Protein AF-A0A349QAG6-F1 (afdb_monomer)

pLDDT: mean 83.88, std 18.52, range [31.19, 97.75]

Solvent-accessible surface area (backbone atoms only — not comparable to full-atom values): 8190 Å² total; per-residue (Å²): 108,74,67,54,52,51,49,50,54,52,50,40,59,66,70,50,73,75,41,53,46,44,75,48,82,44,73,42,100,86,67,44,85,41,75,48,37,29,37,72,49,69,35,96,94,40,80,48,69,22,42,40,36,50,72,51,83,71,38,50,60,54,50,55,49,50,59,68,76,34,83,77,26,27,43,47,71,46,82,47,74,49,65,48,101,86,71,50,74,45,79,46,77,47,38,25,44,34,42,64,52,98,88,66,54,76,48,72,46,60,37,39,57,66,43,75,67,21,46,54,41,41,56,45,41,54,55,37,52,42,37,51,76,72,70,46,73,91,74,87,128

Radius of gyration: 16.85 Å; Cα contacts (8 Å, |Δi|>4): 214; chains: 1; bounding box: 45×49×36 Å

Secondary structure (DSSP, 8-state):
-HHHHHHHHHHHHHH-TTPEEEEEEEE-TTS-EEEEEEEEEEETTEEEEEEEEESSSTHHHHHHHHHHH-SSEEEEEEEEEEE-TTS-EEEEEEEEEEEE-TT--EEEEEEEESSHHHHHHHHHHHHHHHHHHTT------

Nearest PDB structures (foldseek):
  8isi-assembly1_B  TM=3.381E-01  e=1.662E-01  Arabidopsis thaliana
  4gn2-assembly1_A  TM=3.922E-01  e=5.649E-01  Pseudomonas aeruginosa
  9bkv-assembly1_B  TM=2.756E-01  e=1.757E-01  Escherichia coli
  8iff-assembly1_B  TM=3.179E-01  e=5.344E-01  Arabidopsis thaliana
  6hmj-assembly1_A  TM=2.229E-01  e=2.320E-01  Nakamurella multipartita DSM 44233

Structure (mmCIF, N/CA/C/O backbone):
data_AF-A0A349QAG6-F1
#
_entry.id   AF-A0A349QAG6-F1
#
loop_
_atom_site.group_PDB
_atom_site.id
_atom_site.type_symbol
_atom_site.label_atom_id
_atom_site.label_alt_id
_atom_site.label_comp_id
_atom_site.label_asym_id
_atom_site.label_entity_id
_atom_site.label_seq_id
_atom_site.pdbx_PDB_ins_code
_atom_site.Cartn_x
_atom_site.Cartn_y
_atom_site.Cartn_z
_atom_site.occupancy
_atom_site.B_iso_or_equiv
_atom_site.auth_seq_id
_atom_site.auth_comp_id
_atom_site.auth_asym_id
_atom_site.auth_atom_id
_atom_site.pdbx_PDB_model_num
ATOM 1 N N . MET A 1 1 ? 12.462 -29.023 -2.338 1.00 48.38 1 MET A N 1
ATOM 2 C CA . MET A 1 1 ? 12.567 -28.111 -1.173 1.00 48.38 1 MET A CA 1
ATOM 3 C C . MET A 1 1 ? 12.487 -26.623 -1.546 1.00 48.38 1 MET A C 1
ATOM 5 O O . MET A 1 1 ? 11.451 -26.021 -1.314 1.00 48.38 1 MET A O 1
ATOM 9 N N . ALA A 1 2 ? 13.524 -25.986 -2.119 1.00 46.16 2 ALA A N 1
ATOM 10 C CA . ALA A 1 2 ? 13.504 -24.530 -2.385 1.00 46.16 2 ALA A CA 1
ATOM 11 C C . ALA A 1 2 ? 12.586 -24.117 -3.555 1.00 46.16 2 ALA A C 1
ATOM 13 O O . ALA A 1 2 ? 11.940 -23.074 -3.512 1.00 46.16 2 ALA A O 1
ATOM 14 N N . GLN A 1 3 ? 12.516 -24.955 -4.590 1.00 41.91 3 GLN A N 1
ATOM 15 C CA . GLN A 1 3 ? 11.703 -24.711 -5.783 1.00 41.91 3 GLN A CA 1
ATOM 16 C C . GLN A 1 3 ? 10.209 -24.952 -5.527 1.00 41.91 3 GLN A C 1
ATOM 18 O O . GLN A 1 3 ? 9.384 -24.181 -6.003 1.00 41.91 3 GLN A O 1
ATOM 23 N N . GLU A 1 4 ? 9.890 -25.936 -4.683 1.00 44.34 4 GLU A N 1
ATOM 24 C CA . GLU A 1 4 ? 8.537 -26.197 -4.173 1.00 44.34 4 GLU A CA 1
ATOM 25 C C . GLU A 1 4 ? 8.061 -25.057 -3.270 1.00 44.34 4 GLU A C 1
ATOM 27 O O . GLU A 1 4 ? 7.007 -24.499 -3.538 1.00 44.34 4 GLU A O 1
ATOM 32 N N . LYS A 1 5 ? 8.886 -24.581 -2.319 1.00 46.78 5 LYS A N 1
ATOM 33 C CA . LYS A 1 5 ? 8.570 -23.371 -1.534 1.00 46.78 5 LYS A CA 1
ATOM 34 C C . LYS A 1 5 ? 8.323 -22.141 -2.410 1.00 46.78 5 LYS A C 1
ATOM 36 O O . LYS A 1 5 ? 7.449 -21.335 -2.114 1.00 46.78 5 LYS A O 1
ATOM 41 N N . LYS A 1 6 ? 9.098 -21.976 -3.489 1.00 48.53 6 LYS A N 1
ATOM 42 C CA . LYS A 1 6 ? 8.952 -20.856 -4.433 1.00 48.53 6 LYS A CA 1
ATOM 43 C C . LYS A 1 6 ? 7.666 -20.975 -5.260 1.00 48.53 6 LYS A C 1
ATOM 45 O O . LYS A 1 6 ? 7.043 -19.956 -5.542 1.00 48.53 6 LYS A O 1
ATOM 50 N N . GLN A 1 7 ? 7.259 -22.191 -5.628 1.00 46.94 7 GLN A N 1
ATOM 51 C CA . GLN A 1 7 ? 5.986 -22.456 -6.304 1.00 46.94 7 GLN A CA 1
ATOM 52 C C . GLN A 1 7 ? 4.786 -22.315 -5.365 1.00 46.94 7 GLN A C 1
ATOM 54 O O . GLN A 1 7 ? 3.810 -21.687 -5.762 1.00 46.94 7 GLN A O 1
ATOM 59 N N . GLU A 1 8 ? 4.880 -22.787 -4.121 1.00 48.19 8 GLU A N 1
ATOM 60 C CA . GLU A 1 8 ? 3.867 -22.566 -3.084 1.00 48.19 8 GLU A CA 1
ATOM 61 C C . GLU A 1 8 ? 3.695 -21.071 -2.802 1.00 48.19 8 GLU A C 1
ATOM 63 O O . GLU A 1 8 ? 2.580 -20.570 -2.867 1.00 48.19 8 GLU A O 1
ATOM 68 N N . MET A 1 9 ? 4.780 -20.312 -2.604 1.00 50.84 9 MET A N 1
ATOM 69 C CA . MET A 1 9 ? 4.709 -18.853 -2.413 1.00 50.84 9 MET A CA 1
ATOM 70 C C . MET A 1 9 ? 4.158 -18.108 -3.635 1.00 50.84 9 MET A C 1
ATOM 72 O O . MET A 1 9 ? 3.465 -17.104 -3.473 1.00 50.84 9 MET A O 1
ATOM 76 N N . LYS A 1 10 ? 4.438 -18.587 -4.853 1.00 49.03 10 LYS A N 1
ATOM 77 C CA . LYS A 1 10 ? 3.884 -18.017 -6.090 1.00 49.03 10 LYS A CA 1
ATOM 78 C C . LYS A 1 10 ? 2.383 -18.302 -6.227 1.00 49.03 10 LYS A C 1
ATOM 80 O O . LYS A 1 10 ? 1.646 -17.414 -6.644 1.00 49.03 10 LYS A O 1
ATOM 85 N N . ALA A 1 11 ? 1.935 -19.506 -5.867 1.00 44.78 11 ALA A N 1
ATOM 86 C CA . ALA A 1 11 ? 0.523 -19.886 -5.872 1.00 44.78 11 ALA A CA 1
ATOM 87 C C . ALA A 1 11 ? -0.259 -19.135 -4.785 1.00 44.78 11 ALA A C 1
ATOM 89 O O . ALA A 1 11 ? -1.275 -18.526 -5.088 1.00 44.78 11 ALA A O 1
ATOM 90 N N . ILE A 1 12 ? 0.287 -19.045 -3.570 1.00 50.31 12 ILE A N 1
ATOM 91 C CA . ILE A 1 12 ? -0.246 -18.240 -2.461 1.00 50.31 12 ILE A CA 1
ATOM 92 C C . ILE A 1 12 ? -0.475 -16.786 -2.895 1.00 50.31 12 ILE A C 1
ATOM 94 O O . ILE A 1 12 ? -1.576 -16.262 -2.750 1.00 50.31 12 ILE A O 1
ATOM 98 N N . LYS A 1 13 ? 0.531 -16.140 -3.501 1.00 47.47 13 LYS A N 1
ATOM 99 C CA . LYS A 1 13 ? 0.422 -14.757 -4.005 1.00 47.47 13 LYS A CA 1
ATOM 100 C C . LYS A 1 13 ? -0.638 -14.572 -5.094 1.00 47.47 13 LYS A C 1
ATOM 102 O O . LYS A 1 13 ? -1.158 -13.472 -5.226 1.00 47.47 13 LYS A O 1
ATOM 107 N N . SER A 1 14 ? -0.936 -15.618 -5.864 1.00 43.41 14 SER A N 1
ATOM 108 C CA . SER A 1 14 ? -1.964 -15.605 -6.911 1.00 43.41 14 SER A CA 1
ATOM 109 C C . SER A 1 14 ? -3.382 -15.775 -6.359 1.00 43.41 14 SER A C 1
ATOM 111 O O . SER A 1 14 ? -4.327 -15.336 -7.013 1.00 43.41 14 SER A O 1
ATOM 113 N N . THR A 1 15 ? -3.541 -16.427 -5.205 1.00 43.59 15 THR A N 1
ATOM 114 C CA . THR A 1 15 ? -4.844 -16.658 -4.554 1.00 43.59 15 THR A CA 1
ATOM 115 C C . THR A 1 15 ? -5.229 -15.507 -3.609 1.00 43.59 15 THR A C 1
ATOM 117 O O . THR A 1 15 ? -6.407 -15.217 -3.438 1.00 43.59 15 THR A O 1
ATOM 120 N N . LEU A 1 16 ? -4.242 -14.724 -3.149 1.00 53.06 16 LEU A N 1
ATOM 121 C CA . LEU A 1 16 ? -4.337 -13.488 -2.345 1.00 53.06 16 LEU A CA 1
ATOM 122 C C . LEU A 1 16 ? -5.035 -12.277 -3.021 1.00 53.06 16 LEU A C 1
ATOM 124 O O . LEU A 1 16 ? -4.810 -11.128 -2.638 1.00 53.06 16 LEU A O 1
ATOM 128 N N . ASN A 1 17 ? -5.906 -12.505 -4.005 1.00 52.97 17 ASN A N 1
ATOM 129 C CA . ASN A 1 17 ? -6.600 -11.474 -4.792 1.00 52.97 17 ASN A CA 1
ATOM 130 C C . ASN A 1 17 ? -7.645 -10.641 -4.014 1.00 52.97 17 ASN A C 1
ATOM 132 O O . ASN A 1 17 ? -8.304 -9.789 -4.613 1.00 52.97 17 ASN A O 1
ATOM 136 N N . ASN A 1 18 ? -7.783 -10.851 -2.700 1.00 65.56 18 ASN A N 1
ATOM 137 C CA . ASN A 1 18 ? -8.799 -10.214 -1.856 1.00 65.56 18 ASN A CA 1
ATOM 138 C C . ASN A 1 18 ? -8.216 -9.385 -0.697 1.00 65.56 18 ASN A C 1
ATOM 140 O O . ASN A 1 18 ? -8.892 -9.176 0.308 1.00 65.56 18 ASN A O 1
ATOM 144 N N . LEU A 1 19 ? -6.977 -8.899 -0.805 1.00 87.69 19 LEU A N 1
ATOM 145 C CA . LEU A 1 19 ? -6.528 -7.845 0.106 1.00 87.69 19 LEU A CA 1
ATOM 146 C C . LEU A 1 19 ? -7.254 -6.546 -0.240 1.00 87.69 19 LEU A C 1
ATOM 148 O O . LEU A 1 19 ? -7.075 -6.010 -1.335 1.00 87.69 19 LEU A O 1
ATOM 152 N N . ILE A 1 20 ? -8.053 -6.048 0.696 1.00 91.88 20 ILE A N 1
ATOM 153 C CA . ILE A 1 20 ? -8.697 -4.742 0.591 1.00 91.88 20 ILE A CA 1
ATOM 154 C C . ILE A 1 20 ? -7.788 -3.711 1.248 1.00 91.88 20 ILE A C 1
ATOM 156 O O . ILE A 1 20 ? -7.316 -3.903 2.368 1.00 91.88 20 ILE A O 1
ATOM 160 N N . LEU A 1 21 ? -7.497 -2.646 0.510 1.00 95.81 21 LEU A N 1
ATOM 161 C CA . LEU A 1 21 ? -6.837 -1.466 1.029 1.00 95.81 21 LEU A CA 1
ATOM 162 C C . LEU A 1 21 ? -7.892 -0.601 1.709 1.00 95.81 21 LEU A C 1
ATOM 164 O O . LEU A 1 21 ? -8.848 -0.154 1.081 1.00 95.81 21 LEU A O 1
ATOM 168 N N . GLU A 1 22 ? -7.678 -0.326 2.980 1.00 95.12 22 GLU A N 1
ATOM 169 C CA . GLU A 1 22 ? -8.526 0.536 3.786 1.00 95.12 22 GLU A CA 1
ATOM 170 C C . GLU A 1 22 ? -7.858 1.881 4.023 1.00 95.12 22 GLU A C 1
ATOM 172 O O . GLU A 1 22 ? -6.638 2.033 3.871 1.00 95.12 22 GLU A O 1
ATOM 177 N N . ARG A 1 23 ? -8.672 2.871 4.403 1.00 95.50 23 ARG A N 1
ATOM 178 C CA . ARG A 1 23 ? -8.178 4.183 4.804 1.00 95.50 23 ARG A CA 1
ATOM 179 C C . ARG A 1 23 ? -8.887 4.729 6.032 1.00 95.50 23 ARG A C 1
ATOM 181 O O . ARG A 1 23 ? -10.103 4.623 6.144 1.00 95.50 23 ARG A O 1
ATOM 188 N N . ASP A 1 24 ? -8.117 5.412 6.872 1.00 94.69 24 ASP A N 1
ATOM 189 C CA . ASP A 1 24 ? -8.614 6.175 8.020 1.00 94.69 24 ASP A CA 1
ATOM 190 C C . ASP A 1 24 ? -8.181 7.634 7.915 1.00 94.69 24 ASP A C 1
ATOM 192 O O . ASP A 1 24 ? -7.024 7.922 7.587 1.00 94.69 24 ASP A O 1
ATOM 196 N N . SER A 1 25 ? -9.087 8.555 8.247 1.00 93.88 25 SER A N 1
ATOM 197 C CA . SER A 1 25 ? -8.774 9.980 8.355 1.00 93.88 25 SER A CA 1
ATOM 198 C C . SER A 1 25 ? -8.056 10.297 9.666 1.00 93.88 25 SER A C 1
ATOM 200 O O . SER A 1 25 ? -8.476 9.851 10.735 1.00 93.88 25 SER A O 1
ATOM 202 N N . PHE A 1 26 ? -7.037 11.147 9.614 1.00 92.56 26 PHE A N 1
ATOM 203 C CA . PHE A 1 26 ? -6.365 11.697 10.785 1.00 92.56 26 PHE A CA 1
ATOM 204 C C . PHE A 1 26 ? -6.009 13.171 10.568 1.00 92.56 26 PHE A C 1
ATOM 206 O O . PHE A 1 26 ? -5.962 13.661 9.441 1.00 92.56 26 PHE A O 1
ATOM 213 N N . LYS A 1 27 ? -5.730 13.888 11.661 1.00 94.94 27 LYS A N 1
ATOM 214 C CA . LYS A 1 27 ? -5.242 15.270 11.597 1.00 94.94 27 LYS A CA 1
ATOM 215 C C . LYS A 1 27 ? -3.721 15.290 11.467 1.00 94.94 27 LYS A C 1
ATOM 217 O O . LYS A 1 27 ? -3.008 14.798 12.344 1.00 94.94 27 LYS A O 1
ATOM 222 N N . GLY A 1 28 ? -3.233 15.883 10.383 1.00 89.81 28 GLY A N 1
ATOM 223 C CA . GLY A 1 28 ? -1.823 16.185 10.176 1.00 89.81 28 GLY A CA 1
ATOM 224 C C . GLY A 1 28 ? -1.285 17.159 11.226 1.00 89.81 28 GLY A C 1
ATOM 225 O O . GLY A 1 28 ? -2.033 17.815 11.953 1.00 89.81 28 GLY A O 1
ATOM 226 N N . LYS A 1 29 ? 0.044 17.290 11.297 1.00 90.00 29 LYS A N 1
ATOM 227 C CA . LYS A 1 29 ? 0.701 18.229 12.231 1.00 90.00 29 LYS A CA 1
ATOM 228 C C . LYS A 1 29 ? 0.322 19.692 11.977 1.00 90.00 29 LYS A C 1
ATOM 230 O O . LYS A 1 29 ? 0.419 20.509 12.883 1.00 90.00 29 LYS A O 1
ATOM 235 N N . ASP A 1 30 ? -0.085 20.006 10.755 1.00 91.69 30 ASP A N 1
ATOM 236 C CA . ASP A 1 30 ? -0.582 21.307 10.308 1.00 91.69 30 ASP A CA 1
ATOM 237 C C . ASP A 1 30 ? -2.110 21.456 10.464 1.00 91.69 30 ASP A C 1
ATOM 239 O O . ASP A 1 30 ? -2.674 22.464 10.046 1.00 91.69 30 ASP A O 1
ATOM 243 N N . GLY A 1 31 ? -2.788 20.469 11.061 1.00 91.88 31 GLY A N 1
ATOM 244 C CA . GLY A 1 31 ? -4.236 20.460 11.280 1.00 91.88 31 GLY A CA 1
ATOM 245 C C . GLY A 1 31 ? -5.068 20.057 10.060 1.00 91.88 31 GLY A C 1
AT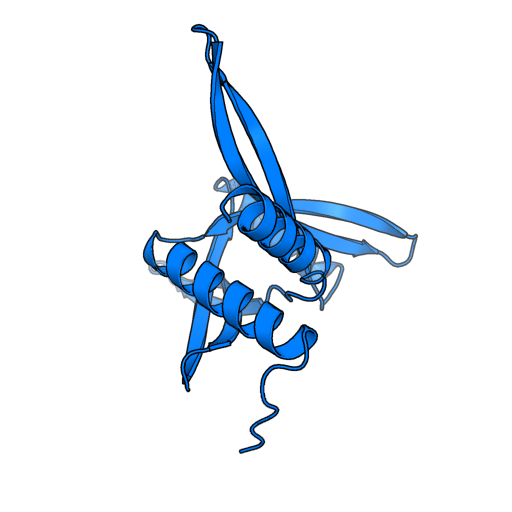OM 246 O O . GLY A 1 31 ? -6.297 20.016 10.163 1.00 91.88 31 GLY A O 1
ATOM 247 N N . LYS A 1 32 ? -4.436 19.740 8.923 1.00 90.06 32 LYS A N 1
ATOM 248 C CA . LYS A 1 32 ? -5.147 19.281 7.724 1.00 90.06 32 LYS A CA 1
ATOM 249 C C . LYS A 1 32 ? -5.658 17.858 7.897 1.00 90.06 32 LYS A C 1
ATOM 251 O O . LYS A 1 32 ? -5.019 17.040 8.556 1.00 90.06 32 LYS A O 1
ATOM 256 N N . ASP A 1 33 ? -6.803 17.572 7.291 1.00 91.62 33 ASP A N 1
ATOM 257 C CA . ASP A 1 33 ? -7.286 16.202 7.159 1.00 91.62 33 ASP A CA 1
ATOM 258 C C . ASP A 1 33 ? -6.392 15.442 6.182 1.00 91.62 33 ASP A C 1
ATOM 260 O O . ASP A 1 33 ? -6.110 15.907 5.078 1.00 91.62 33 ASP A O 1
ATOM 264 N N . MET A 1 34 ? -5.905 14.292 6.626 1.00 90.19 34 MET A N 1
ATOM 265 C CA . MET A 1 34 ? -5.060 13.388 5.861 1.00 90.19 34 MET A CA 1
ATOM 266 C C . MET A 1 34 ? -5.615 11.974 5.975 1.00 90.19 34 MET A C 1
ATOM 268 O O . MET A 1 34 ? -6.299 11.651 6.946 1.00 90.19 34 MET A O 1
ATOM 272 N N . PHE A 1 35 ? -5.271 11.113 5.023 1.00 94.38 35 PHE A N 1
ATOM 273 C CA . PHE A 1 35 ? -5.613 9.696 5.073 1.00 94.38 35 PHE A CA 1
ATOM 274 C C . PHE A 1 35 ? -4.378 8.837 5.331 1.00 94.38 35 PHE A C 1
ATOM 276 O O . PHE A 1 35 ? -3.302 9.067 4.775 1.00 94.38 35 PHE A O 1
ATOM 283 N N . SER A 1 36 ? -4.540 7.847 6.202 1.00 94.44 36 SER A N 1
ATOM 284 C CA . SER A 1 36 ? -3.635 6.705 6.318 1.00 94.44 36 SER A CA 1
ATOM 285 C C . SER A 1 36 ? -4.207 5.547 5.515 1.00 94.44 36 SER A C 1
ATOM 287 O O . SER A 1 36 ? -5.424 5.408 5.464 1.00 94.44 36 SER A O 1
ATOM 289 N N . TYR A 1 37 ? -3.346 4.737 4.902 1.00 96.75 37 TYR A N 1
ATOM 290 C CA . TYR A 1 37 ? -3.738 3.621 4.044 1.00 96.75 37 TYR A CA 1
ATOM 291 C C . TYR A 1 37 ? -3.148 2.340 4.598 1.00 96.75 37 TYR A C 1
ATOM 293 O O . TYR A 1 37 ? -1.963 2.315 4.929 1.00 96.75 37 TYR A O 1
ATOM 301 N N . PHE A 1 38 ? -3.936 1.283 4.713 1.00 96.31 38 PHE A N 1
ATOM 302 C CA . PHE A 1 38 ? -3.472 0.062 5.353 1.00 96.31 38 PHE A CA 1
ATOM 303 C C . PHE A 1 38 ? -4.262 -1.155 4.910 1.00 96.31 38 PHE A C 1
ATOM 305 O O . PHE A 1 38 ? -5.347 -1.049 4.354 1.00 96.31 38 PHE A O 1
ATOM 312 N N . ILE A 1 39 ? -3.703 -2.319 5.200 1.00 95.00 39 ILE A N 1
ATOM 313 C CA . ILE A 1 39 ? -4.469 -3.557 5.282 1.00 95.00 39 ILE A CA 1
ATOM 314 C C . ILE A 1 39 ? -4.452 -4.026 6.734 1.00 95.00 39 ILE A C 1
ATOM 316 O O . ILE A 1 39 ? -3.501 -3.741 7.475 1.00 95.00 39 ILE A O 1
ATOM 320 N N . HIS A 1 40 ? -5.457 -4.789 7.136 1.00 92.31 40 HIS A N 1
ATOM 321 C CA . HIS A 1 40 ? -5.436 -5.487 8.413 1.00 92.31 40 HIS A CA 1
ATOM 322 C C . HIS A 1 40 ? -5.950 -6.920 8.266 1.00 92.31 40 HIS A C 1
ATOM 324 O O . HIS A 1 40 ? -6.478 -7.322 7.230 1.00 92.31 40 HIS A O 1
ATOM 330 N N . GLY A 1 41 ? -5.713 -7.727 9.291 1.00 90.44 41 GLY A N 1
ATOM 331 C CA . GLY A 1 41 ? -6.187 -9.100 9.345 1.00 90.44 41 GLY A CA 1
ATOM 332 C C . GLY A 1 41 ? -5.649 -9.834 10.562 1.00 90.44 41 GLY A C 1
ATOM 333 O O . GLY A 1 41 ? -4.906 -9.278 11.371 1.00 90.44 41 GLY A O 1
ATOM 334 N N . TYR A 1 42 ? -6.015 -11.105 10.700 1.00 86.75 42 TYR A N 1
ATOM 335 C CA . TYR A 1 42 ? -5.618 -11.917 11.844 1.00 86.75 42 TYR A CA 1
ATOM 336 C C . TYR A 1 42 ? -4.423 -12.811 11.503 1.00 86.75 42 TYR A C 1
ATOM 338 O O . TYR A 1 42 ? -4.475 -13.623 10.580 1.00 86.75 42 TYR A O 1
ATOM 346 N N . ALA A 1 43 ? -3.338 -12.684 12.262 1.00 88.75 43 ALA A N 1
ATOM 347 C CA . ALA A 1 43 ? -2.145 -13.504 12.109 1.00 88.75 43 ALA A CA 1
ATOM 348 C C . ALA A 1 43 ? -1.457 -13.704 13.464 1.00 88.75 43 ALA A C 1
ATOM 350 O O . ALA A 1 43 ? -1.387 -12.799 14.292 1.00 88.75 43 ALA A O 1
ATOM 351 N N . LEU A 1 44 ? -0.921 -14.907 13.692 1.00 86.44 44 LEU A N 1
ATOM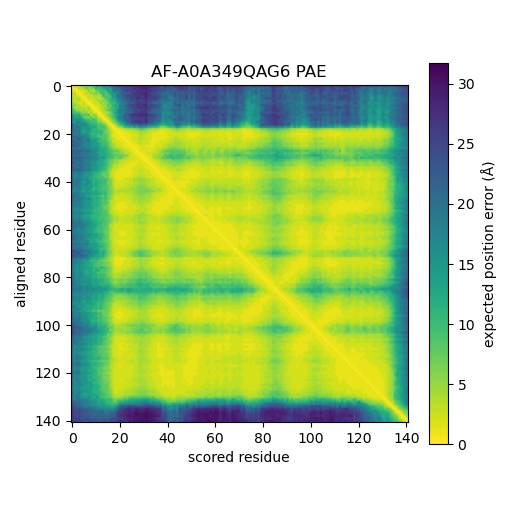 352 C CA . LEU A 1 44 ? -0.212 -15.263 14.931 1.00 86.44 44 LEU A CA 1
ATOM 353 C C . LEU A 1 44 ? -1.042 -15.038 16.214 1.00 86.44 44 LEU A C 1
ATOM 355 O O . LEU A 1 44 ? -0.498 -14.642 17.242 1.00 86.44 44 LEU A O 1
ATOM 359 N N . GLY A 1 45 ? -2.354 -15.291 16.164 1.00 89.88 45 GLY A N 1
ATOM 360 C CA . GLY A 1 45 ? -3.225 -15.185 17.342 1.00 89.88 45 GLY A CA 1
ATOM 361 C C . GLY A 1 45 ? -3.589 -13.752 17.739 1.00 89.88 45 GLY A C 1
ATOM 362 O O . GLY A 1 45 ? -3.991 -13.521 18.878 1.00 89.88 45 GLY A O 1
ATOM 363 N N . ARG A 1 46 ? -3.426 -12.779 16.837 1.00 92.00 46 ARG A N 1
ATOM 364 C CA . ARG A 1 46 ? -3.860 -11.395 17.048 1.00 92.00 46 ARG A CA 1
ATOM 365 C C . ARG A 1 46 ? -4.193 -10.703 15.733 1.00 92.00 46 ARG A C 1
ATOM 367 O O . ARG A 1 46 ? -3.757 -11.133 14.667 1.00 92.00 46 ARG A O 1
ATOM 374 N N . GLU A 1 47 ? -4.908 -9.593 15.831 1.00 92.50 47 GLU A N 1
ATOM 375 C CA . GLU A 1 47 ? -5.053 -8.664 14.718 1.00 92.50 47 GLU A CA 1
ATOM 376 C C . GLU A 1 47 ? -3.732 -7.921 14.469 1.00 92.50 47 GLU A C 1
ATOM 378 O O . GLU A 1 47 ? -3.038 -7.502 15.402 1.00 92.50 47 GLU A O 1
ATOM 383 N N . ILE A 1 48 ? -3.356 -7.806 13.200 1.00 93.62 48 ILE A N 1
ATOM 384 C CA . ILE A 1 48 ? -2.155 -7.124 12.731 1.00 93.62 48 ILE A CA 1
ATOM 385 C C . ILE A 1 48 ? -2.558 -6.171 11.606 1.00 93.62 48 ILE A C 1
ATOM 387 O O . ILE A 1 48 ? -3.343 -6.527 10.730 1.00 93.62 48 ILE A O 1
ATOM 391 N N . LYS A 1 49 ? -1.971 -4.973 11.624 1.00 95.12 49 LYS A N 1
ATOM 392 C CA . LYS A 1 49 ? -2.112 -3.934 10.602 1.00 95.12 49 LYS A CA 1
ATOM 393 C C . LYS A 1 49 ? -0.775 -3.721 9.895 1.00 95.12 49 LYS A C 1
ATOM 395 O O . LYS A 1 49 ? 0.271 -3.744 10.547 1.00 95.12 49 LYS A O 1
ATOM 400 N N . ALA A 1 50 ? -0.816 -3.519 8.582 1.00 96.62 50 ALA A N 1
ATOM 401 C CA . ALA A 1 50 ? 0.336 -3.138 7.774 1.00 96.62 50 ALA A CA 1
ATOM 402 C C . ALA A 1 50 ? 0.007 -1.863 6.990 1.00 96.62 50 ALA A C 1
ATOM 404 O O . ALA A 1 50 ? -0.888 -1.862 6.141 1.00 96.62 50 ALA A O 1
ATOM 405 N N . ASP A 1 51 ? 0.732 -0.786 7.287 1.00 97.69 51 ASP A N 1
ATOM 406 C CA . ASP A 1 51 ? 0.524 0.509 6.643 1.00 97.69 51 ASP A CA 1
ATOM 407 C C . ASP A 1 51 ? 1.194 0.572 5.261 1.00 97.69 51 ASP A C 1
ATOM 409 O O . ASP A 1 51 ? 2.308 0.078 5.044 1.00 97.69 51 ASP A O 1
ATOM 413 N N . PHE A 1 52 ? 0.536 1.263 4.337 1.00 97.75 52 PHE A N 1
ATOM 414 C CA . PHE A 1 52 ? 1.016 1.594 3.003 1.00 97.75 52 PHE A CA 1
ATOM 415 C C . PHE A 1 52 ? 1.118 3.107 2.819 1.00 97.75 52 PHE A C 1
ATOM 417 O O . PHE A 1 52 ? 0.391 3.900 3.415 1.00 97.75 52 PHE A O 1
ATOM 424 N N . VAL A 1 53 ? 2.032 3.508 1.944 1.00 97.62 53 VAL A N 1
ATOM 425 C CA . VAL A 1 53 ? 2.188 4.889 1.491 1.00 97.62 53 VAL A CA 1
ATOM 426 C C . VAL A 1 53 ? 2.221 4.939 -0.028 1.00 97.62 53 VAL A C 1
ATOM 428 O O . VAL A 1 53 ? 2.597 3.969 -0.699 1.00 97.62 53 VAL A O 1
ATOM 431 N N . ALA A 1 54 ? 1.874 6.103 -0.569 1.00 97.25 54 ALA A N 1
ATOM 432 C CA . ALA A 1 54 ? 2.068 6.402 -1.975 1.00 97.25 54 ALA A CA 1
ATOM 433 C C . ALA A 1 54 ? 3.552 6.268 -2.376 1.00 97.25 54 ALA A C 1
ATOM 435 O O . ALA A 1 54 ? 4.471 6.472 -1.570 1.00 97.25 54 ALA A O 1
ATOM 436 N N . SER A 1 55 ? 3.805 5.906 -3.638 1.00 95.56 55 SER A N 1
ATOM 437 C CA . SER A 1 55 ? 5.179 5.786 -4.146 1.00 95.56 55 SER A CA 1
ATOM 438 C C . SER A 1 55 ? 5.927 7.123 -4.125 1.00 95.56 55 SER A C 1
ATOM 440 O O . SER A 1 55 ? 7.105 7.138 -3.744 1.00 95.56 55 SER A O 1
ATOM 442 N N . ASP A 1 56 ? 5.224 8.216 -4.429 1.00 95.31 56 ASP A N 1
ATOM 443 C CA . ASP A 1 56 ? 5.663 9.614 -4.355 1.00 95.31 56 ASP A CA 1
ATOM 444 C C . ASP A 1 56 ? 4.599 10.532 -3.706 1.00 95.31 56 ASP A C 1
ATOM 446 O O . ASP A 1 56 ? 3.530 10.069 -3.311 1.00 95.31 56 ASP A O 1
ATOM 450 N N . GLN A 1 57 ? 4.912 11.830 -3.567 1.00 91.50 57 GLN A N 1
ATOM 451 C CA . GLN A 1 57 ? 4.044 12.824 -2.915 1.00 91.50 57 GLN A CA 1
ATOM 452 C C . GLN A 1 57 ? 2.736 13.095 -3.675 1.00 91.50 57 GLN A C 1
ATOM 454 O O . GLN A 1 57 ? 1.695 13.228 -3.038 1.00 91.50 57 GLN A O 1
ATOM 459 N N . 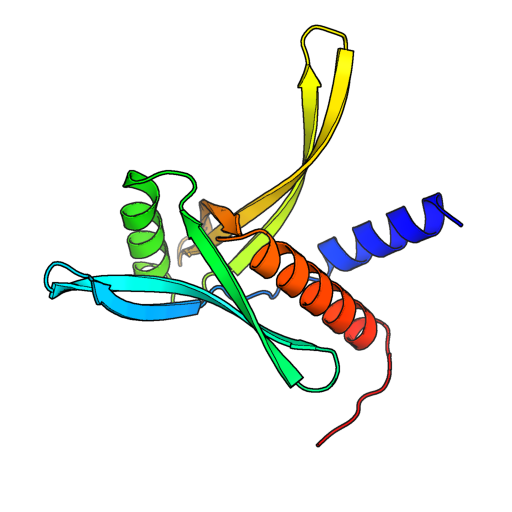GLY A 1 58 ? 2.769 13.162 -5.011 1.00 94.50 58 GLY A N 1
ATOM 460 C CA . GLY A 1 58 ? 1.564 13.386 -5.824 1.00 94.50 58 GLY A CA 1
ATOM 461 C C . GLY A 1 58 ? 0.638 12.170 -5.830 1.00 94.50 58 GLY A C 1
ATOM 462 O O . GLY A 1 58 ? -0.570 12.285 -6.007 1.00 94.50 58 GLY A O 1
ATOM 463 N N . GLY A 1 59 ? 1.187 10.993 -5.545 1.00 96.31 59 GLY A N 1
ATOM 464 C CA . GLY A 1 59 ? 0.435 9.754 -5.452 1.00 96.31 59 GLY A CA 1
ATOM 465 C C . GLY A 1 59 ? -0.659 9.701 -4.397 1.00 96.31 59 GLY A C 1
ATOM 466 O O . GLY A 1 59 ? -1.540 8.856 -4.509 1.00 96.31 59 GLY A O 1
ATOM 467 N N . TYR A 1 60 ? -0.628 10.560 -3.377 1.00 95.38 60 TYR A N 1
ATOM 468 C CA . TYR A 1 60 ? -1.721 10.611 -2.405 1.00 95.38 60 TYR A CA 1
ATOM 469 C C . TYR A 1 60 ? -3.021 11.128 -3.032 1.00 95.38 60 TYR A C 1
ATOM 471 O O . TYR A 1 60 ? -4.074 10.575 -2.739 1.00 95.38 60 TYR A O 1
ATOM 479 N N . GLU A 1 61 ? -2.945 12.085 -3.965 1.00 94.94 61 GLU A N 1
ATOM 480 C CA . GLU A 1 61 ? -4.117 12.562 -4.717 1.00 94.94 61 GLU A CA 1
ATOM 481 C C . GLU A 1 61 ? -4.692 11.454 -5.610 1.00 94.94 61 GLU A C 1
ATOM 483 O O . GLU A 1 61 ? -5.905 11.316 -5.752 1.00 94.94 61 GLU A O 1
ATOM 488 N N . VAL A 1 62 ? -3.819 10.610 -6.173 1.00 96.38 62 VAL A N 1
ATOM 489 C CA . VAL A 1 62 ? -4.238 9.442 -6.958 1.00 96.38 62 VAL A CA 1
ATOM 490 C C . VAL A 1 62 ? -4.942 8.416 -6.072 1.00 96.38 62 VAL A C 1
ATOM 492 O O . VAL A 1 62 ? -5.970 7.878 -6.470 1.00 96.38 62 VAL A O 1
ATOM 495 N N . LEU A 1 63 ? -4.430 8.153 -4.865 1.00 96.44 63 LEU A N 1
ATOM 496 C CA . LEU A 1 63 ? -5.105 7.267 -3.914 1.00 96.44 63 LEU A CA 1
ATOM 497 C C . LEU A 1 63 ? -6.482 7.815 -3.527 1.00 96.44 63 LEU A C 1
ATOM 499 O O . LEU A 1 63 ? -7.454 7.065 -3.574 1.00 96.44 63 LEU A O 1
ATOM 503 N N . ASP A 1 64 ? -6.591 9.109 -3.228 1.00 93.94 64 ASP A N 1
ATOM 504 C CA . ASP A 1 64 ? -7.876 9.738 -2.915 1.00 93.94 64 ASP A CA 1
ATOM 505 C C . ASP A 1 64 ? -8.887 9.591 -4.057 1.00 93.94 64 ASP A C 1
ATOM 507 O O . ASP A 1 64 ? -10.057 9.292 -3.800 1.00 93.94 64 ASP A O 1
ATOM 511 N N . LEU A 1 65 ? -8.433 9.723 -5.308 1.00 94.94 65 LEU A N 1
ATOM 512 C CA . LEU A 1 65 ? -9.256 9.486 -6.490 1.00 94.94 65 LEU A CA 1
ATOM 513 C C . LEU A 1 65 ? -9.720 8.026 -6.575 1.00 94.94 65 LEU A C 1
ATOM 515 O O . LEU A 1 65 ? -10.912 7.796 -6.768 1.00 94.94 65 LEU A O 1
ATOM 519 N N . LEU A 1 66 ? -8.831 7.043 -6.377 1.00 95.88 66 LEU A N 1
ATOM 520 C CA . LEU A 1 66 ? -9.209 5.621 -6.398 1.00 95.88 66 LEU A CA 1
ATOM 521 C C . LEU A 1 66 ? -10.306 5.321 -5.365 1.00 95.88 66 LEU A C 1
ATOM 523 O O . LEU A 1 66 ? -11.300 4.688 -5.703 1.00 95.88 66 LEU A O 1
ATOM 527 N N . PHE A 1 67 ? -10.170 5.846 -4.144 1.00 94.19 67 PHE A N 1
ATOM 528 C CA . PHE A 1 67 ? -11.181 5.702 -3.089 1.00 94.19 67 PHE A CA 1
ATOM 529 C C . PHE A 1 67 ? -12.452 6.546 -3.300 1.00 94.19 67 PHE A C 1
ATOM 531 O O . PHE A 1 67 ? -13.416 6.386 -2.549 1.00 94.19 67 PHE A O 1
ATOM 538 N N . SER A 1 68 ? -12.461 7.487 -4.251 1.00 93.06 68 SER A N 1
ATOM 539 C CA . SER A 1 68 ? -13.680 8.195 -4.670 1.00 93.06 68 SER A CA 1
ATOM 540 C C . SER A 1 68 ? -14.441 7.467 -5.776 1.00 93.06 68 SER A C 1
ATOM 542 O O . SER A 1 68 ? -15.649 7.654 -5.888 1.00 93.06 68 SER A O 1
ATOM 544 N N . LEU A 1 69 ? -13.735 6.659 -6.576 1.00 91.94 69 LEU A N 1
ATOM 545 C CA . LEU A 1 69 ? -14.327 5.837 -7.628 1.00 91.94 69 LEU A CA 1
ATOM 546 C C . LEU A 1 69 ? -15.000 4.610 -7.024 1.00 91.94 69 LEU A C 1
ATOM 548 O O . LEU A 1 69 ? -16.153 4.340 -7.321 1.00 91.94 69 LEU A O 1
ATOM 552 N N . GLU A 1 70 ? -14.288 3.908 -6.145 1.00 88.75 70 GLU A N 1
ATOM 553 C CA . GLU A 1 70 ? -14.765 2.668 -5.547 1.00 88.75 70 GLU A CA 1
ATOM 554 C C . GLU A 1 70 ? -14.436 2.598 -4.063 1.00 88.75 70 GLU A C 1
ATOM 556 O O . GLU A 1 70 ? -13.376 3.039 -3.608 1.00 88.75 70 GLU A O 1
ATOM 561 N N . LYS A 1 71 ? -15.345 1.989 -3.298 1.00 84.88 71 LYS A N 1
ATOM 562 C CA . LYS A 1 71 ? -15.121 1.763 -1.866 1.00 84.88 71 LYS A CA 1
ATOM 563 C C . LYS A 1 71 ? -14.090 0.657 -1.633 1.00 84.88 71 LYS A C 1
ATOM 565 O O . LYS A 1 71 ? -13.240 0.786 -0.753 1.00 84.88 71 LYS A O 1
ATOM 570 N N . ASP A 1 72 ? -14.163 -0.402 -2.433 1.00 87.25 72 ASP A N 1
ATOM 571 C CA . ASP A 1 72 ? -13.376 -1.619 -2.247 1.00 87.25 72 ASP A CA 1
ATOM 572 C C . ASP A 1 72 ? -12.113 -1.575 -3.119 1.00 87.25 72 ASP A C 1
ATOM 574 O O . ASP A 1 72 ? -11.990 -2.253 -4.143 1.00 87.25 72 ASP A O 1
ATOM 578 N N . VAL A 1 73 ? -11.147 -0.753 -2.705 1.00 94.44 73 VAL A N 1
ATOM 579 C CA . VAL A 1 73 ? -9.838 -0.666 -3.364 1.00 94.44 73 VAL A CA 1
ATOM 580 C C . VAL A 1 73 ? -9.033 -1.931 -3.069 1.00 94.44 73 VAL A C 1
ATOM 582 O O . VAL A 1 73 ? -8.769 -2.254 -1.916 1.00 94.44 73 VAL A O 1
ATOM 585 N N . LYS A 1 74 ? -8.596 -2.657 -4.100 1.00 93.94 74 LYS A N 1
ATOM 586 C CA . LYS A 1 74 ? -7.828 -3.904 -3.944 1.00 93.94 74 LYS A CA 1
ATOM 587 C C . LYS A 1 74 ? -6.328 -3.647 -3.915 1.00 93.94 74 LYS A C 1
ATOM 589 O O . LYS A 1 74 ? -5.834 -2.782 -4.634 1.00 93.94 74 LYS A O 1
ATOM 594 N N . VAL A 1 75 ? -5.584 -4.455 -3.163 1.00 94.19 75 VAL A N 1
ATOM 595 C CA . VAL A 1 75 ? -4.119 -4.523 -3.254 1.00 94.19 75 VAL A CA 1
ATOM 596 C C . VAL A 1 75 ? -3.718 -5.667 -4.179 1.00 94.19 75 VAL A C 1
ATOM 598 O O . VAL A 1 75 ? -3.924 -6.838 -3.868 1.00 94.19 75 VAL A O 1
ATOM 601 N N . VAL A 1 76 ? -3.093 -5.333 -5.305 1.00 92.06 76 VAL A N 1
ATOM 602 C CA . VAL A 1 76 ? -2.548 -6.298 -6.267 1.00 92.06 76 VAL A CA 1
ATOM 603 C C . VAL A 1 76 ? -1.039 -6.405 -6.099 1.00 92.06 76 VAL A C 1
ATOM 605 O O . VAL A 1 76 ? -0.336 -5.400 -6.007 1.00 92.06 76 VAL A O 1
ATOM 608 N N . MET A 1 77 ? -0.535 -7.638 -6.088 1.00 90.56 77 MET A N 1
ATOM 609 C CA . MET A 1 77 ? 0.885 -7.955 -5.943 1.00 90.56 77 MET A CA 1
ATOM 610 C C . MET A 1 77 ? 1.433 -8.584 -7.219 1.00 90.56 77 MET A C 1
ATOM 612 O O . MET A 1 77 ? 0.822 -9.493 -7.778 1.00 90.56 77 MET A O 1
ATOM 616 N N . ARG A 1 78 ? 2.622 -8.160 -7.653 1.00 87.38 78 ARG A N 1
ATOM 617 C CA . ARG A 1 78 ? 3.353 -8.822 -8.744 1.00 87.38 78 ARG A CA 1
ATOM 618 C C . ARG A 1 78 ? 4.846 -8.869 -8.471 1.00 87.38 78 ARG A C 1
ATOM 620 O O . ARG A 1 78 ? 5.411 -7.922 -7.931 1.00 87.38 78 ARG A O 1
ATOM 627 N N . ASP A 1 79 ? 5.481 -9.969 -8.849 1.00 87.88 79 ASP A N 1
ATOM 628 C CA . ASP A 1 79 ? 6.934 -10.085 -8.776 1.00 87.88 79 ASP A CA 1
ATOM 629 C C . ASP A 1 79 ? 7.556 -9.511 -10.051 1.00 87.88 79 ASP A C 1
ATOM 631 O O . ASP A 1 79 ? 7.166 -9.866 -11.162 1.00 87.88 79 ASP A O 1
ATOM 635 N N . GLU A 1 80 ? 8.533 -8.631 -9.879 1.00 89.50 80 GLU A N 1
ATOM 636 C CA . GLU A 1 80 ? 9.314 -8.023 -10.950 1.00 89.50 80 GLU A CA 1
ATOM 637 C C . GLU A 1 80 ? 10.804 -8.340 -10.772 1.00 89.50 80 GLU A C 1
ATOM 639 O O . GLU A 1 80 ? 11.279 -8.716 -9.691 1.00 89.50 80 GLU A O 1
ATOM 644 N N . VAL A 1 81 ? 11.541 -8.202 -11.871 1.00 92.31 81 VAL A N 1
ATOM 645 C CA . VAL A 1 81 ? 12.995 -8.345 -11.928 1.00 92.31 81 VAL A CA 1
ATOM 646 C C . VAL A 1 81 ? 13.564 -7.047 -12.468 1.00 92.31 81 VAL A C 1
ATOM 648 O O . VAL A 1 81 ? 13.133 -6.573 -13.516 1.00 92.31 81 VAL A O 1
ATOM 651 N N . MET A 1 82 ? 14.541 -6.488 -11.763 1.00 91.94 82 MET A N 1
ATOM 652 C CA . MET A 1 82 ? 15.360 -5.390 -12.262 1.00 91.94 82 MET A CA 1
ATOM 653 C C . MET A 1 82 ? 16.776 -5.908 -12.473 1.00 91.94 82 MET A C 1
ATOM 655 O O . MET A 1 82 ? 17.424 -6.331 -11.516 1.00 91.94 82 MET A O 1
ATOM 659 N N . THR A 1 83 ? 17.242 -5.856 -13.715 1.00 94.56 83 THR A N 1
ATOM 660 C CA . THR A 1 83 ? 18.617 -6.192 -14.089 1.00 94.56 83 THR A CA 1
ATOM 661 C C . THR A 1 83 ? 19.449 -4.914 -14.103 1.00 94.56 83 THR A C 1
ATOM 663 O O . THR A 1 83 ? 19.079 -3.941 -14.761 1.00 94.56 83 THR A O 1
ATOM 666 N N . ASP A 1 84 ? 20.549 -4.888 -13.351 1.00 93.06 84 ASP A N 1
ATOM 667 C CA . ASP A 1 84 ? 21.469 -3.748 -13.359 1.00 93.06 84 ASP A CA 1
ATOM 668 C C . ASP A 1 84 ? 22.394 -3.744 -14.593 1.00 93.06 84 ASP A C 1
ATOM 670 O O . ASP A 1 84 ? 22.469 -4.711 -15.351 1.00 93.06 84 ASP A O 1
ATOM 674 N N . GLU A 1 85 ? 23.155 -2.663 -14.782 1.00 94.00 85 GLU A N 1
ATOM 675 C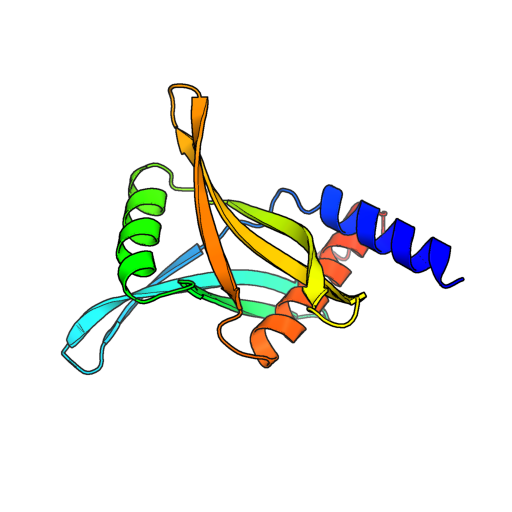 CA . GLU A 1 85 ? 24.113 -2.518 -15.895 1.00 94.00 85 GLU A CA 1
ATOM 676 C C . GLU A 1 85 ? 25.221 -3.592 -15.906 1.00 94.00 85 GLU A C 1
ATOM 678 O O . GLU A 1 85 ? 25.917 -3.761 -16.906 1.00 94.00 85 GLU A O 1
ATOM 683 N N . LYS A 1 86 ? 25.400 -4.327 -14.800 1.00 93.88 86 LYS A N 1
ATOM 684 C CA . LYS A 1 86 ? 26.368 -5.425 -14.652 1.00 93.88 86 LYS A CA 1
ATOM 685 C C . LYS A 1 86 ? 25.726 -6.801 -14.864 1.00 93.88 86 LYS A C 1
ATOM 687 O O . L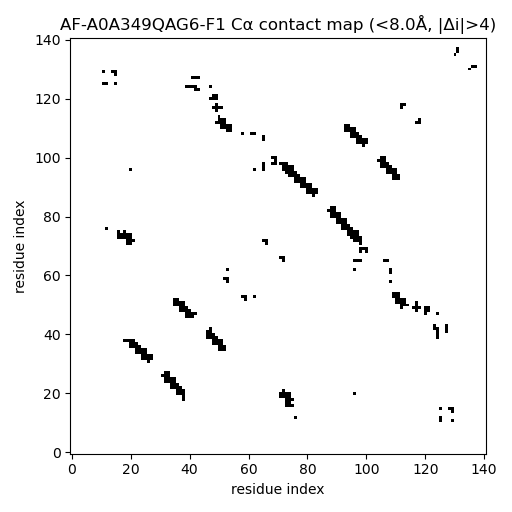YS A 1 86 ? 26.394 -7.810 -14.641 1.00 93.88 86 LYS A O 1
ATOM 692 N N . GLY A 1 87 ? 24.457 -6.854 -15.270 1.00 92.44 87 GLY A N 1
ATOM 693 C CA . GLY A 1 87 ? 23.715 -8.092 -15.498 1.00 92.44 87 GLY A CA 1
ATOM 694 C C . GLY A 1 87 ? 23.261 -8.799 -14.218 1.00 92.44 87 GLY A C 1
ATOM 695 O O . GLY A 1 87 ? 23.003 -10.000 -14.256 1.00 92.44 87 GLY A O 1
ATOM 696 N N . ARG A 1 88 ? 23.202 -8.108 -13.070 1.00 94.06 88 ARG A N 1
ATOM 697 C CA . ARG A 1 88 ? 22.707 -8.688 -11.812 1.00 94.06 88 ARG A CA 1
ATOM 698 C C . ARG A 1 88 ? 21.208 -8.467 -11.675 1.00 94.06 88 ARG A C 1
ATOM 700 O O . ARG A 1 88 ? 20.746 -7.327 -11.638 1.00 94.06 88 ARG A O 1
ATOM 707 N N . ASP A 1 89 ? 20.482 -9.564 -11.503 1.00 95.75 89 ASP A N 1
ATOM 708 C CA . ASP A 1 89 ? 19.040 -9.555 -11.287 1.00 95.75 89 ASP A CA 1
ATOM 709 C C . ASP A 1 89 ? 18.685 -9.314 -9.817 1.00 95.75 89 ASP A C 1
ATOM 711 O O . ASP A 1 89 ? 19.115 -10.032 -8.910 1.00 95.75 89 ASP A O 1
ATOM 715 N N . THR A 1 90 ? 17.840 -8.315 -9.586 1.00 92.81 90 THR A N 1
ATOM 716 C CA . THR A 1 90 ? 17.208 -8.038 -8.297 1.00 92.81 90 THR A CA 1
ATOM 717 C C . THR A 1 90 ? 15.722 -8.339 -8.399 1.00 92.81 90 THR A C 1
ATOM 719 O O . THR A 1 90 ? 14.991 -7.669 -9.126 1.00 92.81 90 THR A O 1
ATOM 722 N N . HIS A 1 91 ? 15.265 -9.340 -7.648 1.00 89.62 91 HIS A N 1
ATOM 723 C CA . HIS A 1 91 ? 13.848 -9.674 -7.54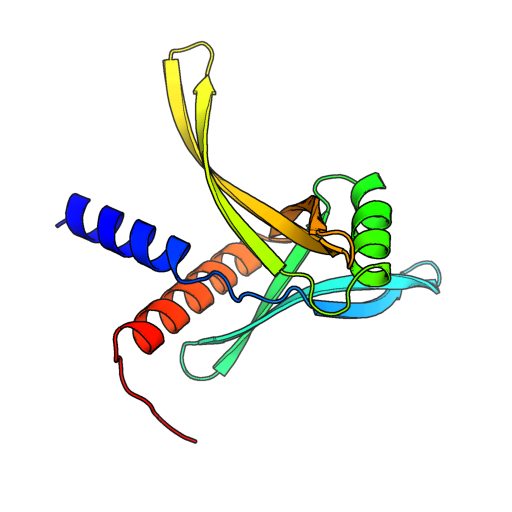3 1.00 89.62 91 HIS A CA 1
ATOM 724 C C . HIS A 1 91 ? 13.171 -8.817 -6.475 1.00 89.62 91 HIS A C 1
ATOM 726 O O . HIS A 1 91 ? 13.657 -8.730 -5.344 1.00 89.62 91 HIS A O 1
ATOM 732 N N . TYR A 1 92 ? 12.024 -8.233 -6.802 1.00 87.06 92 TYR A N 1
ATOM 733 C CA . TYR A 1 92 ? 11.217 -7.473 -5.850 1.00 87.06 92 TYR A CA 1
ATOM 734 C C . TYR A 1 92 ? 9.728 -7.644 -6.137 1.00 87.06 92 TYR A C 1
ATOM 736 O O . TYR A 1 92 ? 9.323 -7.997 -7.239 1.00 87.06 92 TYR A O 1
ATOM 744 N N . THR A 1 93 ? 8.904 -7.399 -5.122 1.00 89.06 93 THR A N 1
ATOM 745 C CA . THR A 1 93 ? 7.447 -7.396 -5.262 1.00 89.06 93 THR A CA 1
ATOM 746 C C . THR A 1 93 ? 6.959 -5.958 -5.389 1.00 89.06 93 THR A C 1
ATOM 748 O O . THR A 1 93 ? 7.348 -5.093 -4.599 1.00 89.06 93 THR A O 1
ATOM 751 N N . VAL A 1 94 ? 6.114 -5.711 -6.384 1.00 91.44 94 VAL A N 1
ATOM 752 C CA . VAL A 1 94 ? 5.364 -4.470 -6.567 1.00 91.44 94 VAL A CA 1
ATOM 753 C C . VAL A 1 94 ? 3.964 -4.640 -6.004 1.00 91.44 94 VAL A C 1
ATOM 755 O O . VAL A 1 94 ? 3.335 -5.677 -6.212 1.00 91.44 94 VAL A O 1
ATOM 758 N N . TYR A 1 95 ? 3.495 -3.597 -5.324 1.00 94.12 95 TYR A N 1
ATOM 759 C CA . TYR A 1 95 ? 2.148 -3.488 -4.782 1.00 94.12 95 TYR A CA 1
ATOM 760 C C . TYR A 1 95 ? 1.408 -2.361 -5.502 1.00 94.12 95 TYR A C 1
ATOM 762 O O . TYR A 1 95 ? 1.969 -1.279 -5.702 1.00 94.12 95 TYR A O 1
ATOM 770 N N . GLU A 1 96 ? 0.156 -2.598 -5.872 1.00 95.75 96 GLU A N 1
ATOM 771 C CA . GLU A 1 96 ? -0.724 -1.601 -6.480 1.00 95.75 96 GLU A CA 1
ATOM 772 C C . GLU A 1 96 ? -2.060 -1.536 -5.757 1.00 95.75 96 GLU A C 1
ATOM 774 O O . GLU A 1 96 ? -2.681 -2.568 -5.532 1.00 95.75 96 GLU A O 1
ATOM 779 N N . ALA A 1 97 ? -2.525 -0.324 -5.468 1.00 96.44 97 ALA A N 1
ATOM 780 C CA . ALA A 1 97 ? -3.936 -0.066 -5.223 1.00 96.44 97 ALA A CA 1
ATOM 781 C C . ALA A 1 97 ? -4.664 -0.128 -6.570 1.00 96.44 97 ALA A C 1
ATOM 783 O O . ALA A 1 97 ? -4.214 0.515 -7.520 1.00 96.44 97 ALA A O 1
ATOM 784 N N . ARG A 1 98 ? -5.741 -0.905 -6.680 1.00 95.62 98 ARG A N 1
ATOM 785 C CA . ARG A 1 98 ? -6.473 -1.118 -7.931 1.00 95.62 98 ARG A CA 1
ATOM 786 C C . ARG A 1 98 ? -7.978 -1.068 -7.710 1.00 95.62 98 ARG A C 1
ATOM 788 O O . ARG A 1 98 ? -8.488 -1.709 -6.795 1.00 95.62 98 ARG A O 1
ATOM 795 N N . VAL A 1 99 ? -8.667 -0.375 -8.607 1.00 94.56 99 VAL A N 1
ATOM 796 C CA . VAL A 1 99 ? -10.131 -0.356 -8.719 1.00 94.56 99 VAL A CA 1
ATOM 797 C C . VAL A 1 99 ? -10.535 -0.675 -10.153 1.00 94.56 99 VAL A C 1
ATOM 799 O O . VAL A 1 99 ? -9.721 -0.567 -11.077 1.00 94.56 99 VAL A O 1
ATOM 802 N N . GLN A 1 100 ? -11.784 -1.082 -10.327 1.00 92.38 100 GLN A N 1
ATOM 803 C CA . GLN A 1 100 ? -12.432 -1.200 -11.624 1.00 92.38 100 GLN A CA 1
ATOM 804 C C . GLN A 1 100 ? -13.716 -0.379 -11.550 1.00 92.38 100 GLN A C 1
ATOM 806 O O . GLN A 1 100 ? -14.460 -0.570 -10.596 1.00 92.38 100 GLN A O 1
ATOM 811 N N . ASP A 1 101 ? -13.924 0.541 -12.489 1.00 86.81 101 ASP A N 1
ATOM 812 C CA . ASP A 1 101 ? -15.148 1.348 -12.533 1.00 86.81 101 ASP A CA 1
ATOM 813 C C . ASP A 1 101 ? -16.333 0.568 -13.134 1.00 86.81 101 ASP A C 1
ATOM 815 O O . ASP A 1 101 ? -16.181 -0.555 -13.631 1.00 86.81 101 ASP A O 1
ATOM 819 N N . ASP A 1 102 ? -17.512 1.192 -13.118 1.00 86.12 102 ASP A N 1
ATOM 820 C CA . ASP A 1 102 ? -18.753 0.636 -13.673 1.00 86.12 102 ASP A CA 1
ATOM 821 C C . ASP A 1 102 ? -18.662 0.306 -15.178 1.00 86.12 102 ASP A C 1
ATOM 823 O O . ASP A 1 102 ? -19.326 -0.617 -15.656 1.00 86.12 102 ASP A O 1
ATOM 827 N N . ASP A 1 103 ? -17.819 1.023 -15.928 1.00 89.44 103 ASP A N 1
ATOM 828 C CA . ASP A 1 103 ? -17.580 0.811 -17.363 1.00 89.44 103 ASP A CA 1
ATOM 829 C C . ASP A 1 103 ? -16.551 -0.308 -17.631 1.00 89.44 103 ASP A C 1
ATOM 831 O O . ASP A 1 103 ? -16.290 -0.686 -18.780 1.00 89.44 103 ASP A O 1
ATOM 835 N N . GLY A 1 104 ? -15.970 -0.874 -16.573 1.00 88.56 104 GLY A N 1
ATOM 836 C CA . GLY A 1 104 ? -14.993 -1.949 -16.624 1.00 88.56 104 GLY A CA 1
ATOM 837 C C . GLY A 1 104 ? -13.547 -1.489 -16.822 1.00 88.56 104 GLY A C 1
ATOM 838 O O . GLY A 1 104 ? -12.671 -2.351 -16.972 1.00 88.56 104 GLY A O 1
ATOM 839 N N . ASN A 1 105 ? -13.263 -0.186 -16.794 1.00 93.50 105 ASN A N 1
ATOM 840 C CA . ASN A 1 105 ? -11.909 0.355 -16.855 1.00 93.50 105 ASN A CA 1
ATOM 841 C C . ASN A 1 105 ? -11.168 0.080 -15.548 1.00 93.50 105 ASN A C 1
ATOM 843 O O . ASN A 1 105 ? -11.682 0.285 -14.451 1.00 93.50 105 ASN A O 1
ATOM 847 N N . VA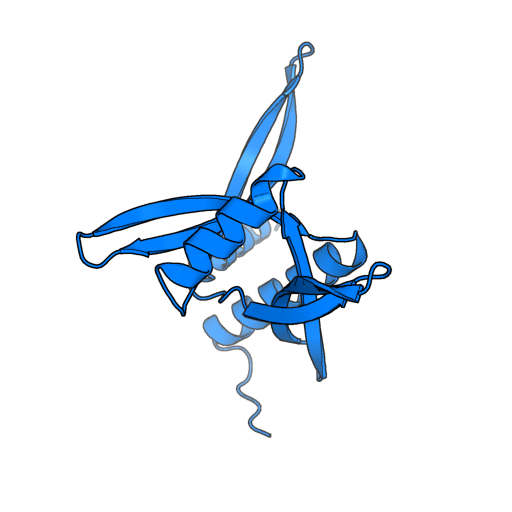L A 1 106 ? -9.915 -0.358 -15.666 1.00 94.19 106 VAL A N 1
ATOM 848 C CA . VAL A 1 106 ? -9.064 -0.657 -14.513 1.00 94.19 106 VAL A CA 1
ATOM 849 C C . VAL A 1 106 ? -8.115 0.505 -14.265 1.00 94.19 106 VAL A C 1
ATOM 851 O O . VAL A 1 106 ? -7.284 0.828 -15.116 1.00 94.19 106 VAL A O 1
ATOM 854 N N . TYR A 1 107 ? -8.182 1.070 -13.063 1.00 96.06 107 TYR A N 1
ATOM 855 C CA . TYR A 1 107 ? -7.255 2.097 -12.597 1.00 96.06 107 TYR A CA 1
ATOM 856 C C . TYR A 1 107 ? -6.379 1.531 -11.490 1.00 96.06 107 TYR A C 1
ATOM 858 O O . TYR A 1 107 ? -6.861 0.854 -10.579 1.00 96.06 107 TYR A O 1
ATOM 866 N N . SER A 1 108 ? -5.077 1.801 -11.558 1.00 95.50 108 SER A N 1
ATOM 867 C CA . SER A 1 108 ? -4.136 1.325 -10.551 1.00 95.50 108 SER A CA 1
ATOM 868 C C . SER A 1 108 ? -3.020 2.312 -10.266 1.00 95.50 108 SER A C 1
ATOM 870 O O . SER A 1 108 ? -2.522 2.976 -11.174 1.00 95.50 108 SER A O 1
ATOM 872 N N . TYR A 1 109 ? -2.571 2.341 -9.015 1.00 97.44 109 TYR A N 1
ATOM 873 C CA . TYR A 1 109 ? -1.446 3.157 -8.582 1.00 97.44 109 TYR A CA 1
ATOM 874 C C . TYR A 1 109 ? -0.496 2.381 -7.671 1.00 97.44 109 TYR A C 1
ATOM 876 O O . TYR A 1 109 ? -0.918 1.610 -6.809 1.00 97.44 109 TYR A O 1
ATOM 884 N N . LYS A 1 110 ? 0.810 2.600 -7.851 1.00 96.75 110 LYS A N 1
ATOM 885 C CA . LYS A 1 110 ? 1.857 1.896 -7.108 1.00 96.75 110 LYS A CA 1
ATOM 886 C C . LYS A 1 110 ? 1.939 2.393 -5.665 1.00 96.75 110 LYS A C 1
ATOM 888 O O . LYS A 1 110 ? 2.184 3.574 -5.414 1.00 96.75 110 LYS A O 1
ATOM 893 N N . ILE A 1 111 ? 1.873 1.464 -4.720 1.00 97.38 111 ILE A N 1
ATOM 894 C CA . ILE A 1 111 ? 2.035 1.712 -3.284 1.00 97.38 111 ILE A CA 1
ATOM 895 C C . ILE A 1 111 ? 3.230 0.931 -2.737 1.00 97.38 111 ILE A C 1
ATOM 897 O O . ILE A 1 111 ? 3.757 0.014 -3.374 1.00 97.38 111 ILE A O 1
ATOM 901 N N . LYS A 1 112 ? 3.691 1.303 -1.545 1.00 96.25 112 LYS A N 1
ATOM 902 C CA . LYS A 1 112 ? 4.769 0.599 -0.839 1.00 96.25 112 LYS A CA 1
ATOM 903 C C . LYS A 1 112 ? 4.448 0.489 0.650 1.00 96.25 112 LYS A C 1
ATOM 905 O O . LYS A 1 112 ? 3.841 1.420 1.181 1.00 96.25 112 LYS A O 1
ATOM 910 N N . PRO A 1 113 ? 4.867 -0.592 1.333 1.00 96.69 113 PRO A N 1
ATOM 911 C CA . PRO A 1 113 ? 4.806 -0.643 2.788 1.00 96.69 113 PRO A CA 1
ATOM 912 C C . PRO A 1 113 ? 5.483 0.592 3.389 1.00 96.69 113 PRO A C 1
ATOM 914 O O . PRO A 1 113 ? 6.567 0.985 2.942 1.00 96.69 113 PRO A O 1
ATOM 917 N N . ALA A 1 114 ? 4.840 1.215 4.373 1.00 96.94 114 ALA A N 1
ATOM 918 C CA . ALA A 1 114 ? 5.304 2.468 4.960 1.00 96.94 114 ALA A CA 1
ATOM 919 C C . ALA A 1 114 ? 6.670 2.305 5.642 1.00 96.94 114 ALA A C 1
ATOM 921 O O . ALA A 1 114 ? 7.520 3.198 5.581 1.00 96.94 114 ALA A O 1
ATOM 922 N N . ARG A 1 115 ? 6.885 1.157 6.295 1.00 97.12 115 ARG A N 1
ATOM 923 C CA . ARG A 1 115 ? 8.107 0.823 7.034 1.00 97.12 115 ARG A CA 1
ATOM 924 C C . ARG A 1 115 ? 8.507 -0.629 6.789 1.00 97.12 115 ARG A C 1
ATOM 926 O O . ARG A 1 115 ? 7.716 -1.466 6.359 1.00 97.12 115 ARG A O 1
ATOM 933 N N . ASN A 1 116 ? 9.741 -0.963 7.168 1.00 96.50 116 ASN A N 1
ATOM 934 C CA . ASN A 1 116 ? 10.209 -2.352 7.153 1.00 96.50 116 ASN A CA 1
ATOM 935 C C . ASN A 1 116 ? 9.366 -3.263 8.063 1.00 96.50 116 ASN A C 1
ATOM 937 O O . ASN A 1 116 ? 9.179 -4.430 7.738 1.00 96.50 116 ASN A O 1
ATOM 941 N N . SER A 1 117 ? 8.836 -2.739 9.175 1.00 96.69 117 SER A N 1
ATOM 942 C CA . SER A 1 117 ? 7.906 -3.480 10.035 1.00 96.69 117 SER A CA 1
ATOM 943 C C . SER A 1 117 ? 6.600 -3.814 9.320 1.00 96.69 117 SER A C 1
ATOM 945 O O . SER A 1 117 ? 6.130 -4.938 9.446 1.00 96.69 117 SER A O 1
ATOM 947 N N . ASP A 1 118 ? 6.053 -2.883 8.533 1.00 97.19 118 ASP A N 1
ATOM 948 C CA . ASP A 1 118 ? 4.822 -3.106 7.765 1.00 97.19 118 ASP A CA 1
ATOM 949 C C . ASP A 1 118 ? 5.029 -4.168 6.692 1.00 97.19 118 ASP A C 1
ATOM 951 O O . ASP A 1 118 ? 4.164 -5.011 6.485 1.00 97.19 118 ASP A O 1
ATOM 955 N N . LYS A 1 119 ? 6.215 -4.206 6.072 1.00 94.19 119 LYS A N 1
ATOM 956 C CA . LYS A 1 119 ? 6.590 -5.296 5.164 1.00 94.19 119 LYS A CA 1
ATOM 957 C C . LYS A 1 119 ? 6.579 -6.654 5.876 1.00 94.19 119 LYS A C 1
ATOM 959 O O . LYS A 1 119 ? 6.017 -7.609 5.354 1.00 94.19 119 LYS A O 1
ATOM 964 N N . THR A 1 120 ? 7.153 -6.735 7.075 1.00 95.06 120 THR A N 1
ATOM 965 C CA . THR A 1 120 ? 7.135 -7.969 7.875 1.00 95.06 120 THR A CA 1
ATOM 966 C C . THR A 1 120 ? 5.713 -8.364 8.283 1.00 95.06 120 THR A C 1
ATOM 968 O O . THR A 1 120 ? 5.369 -9.543 8.236 1.00 95.06 120 THR A O 1
ATOM 971 N N . TYR A 1 121 ? 4.870 -7.403 8.670 1.00 95.12 121 TYR A N 1
ATOM 972 C CA . TYR A 1 121 ? 3.469 -7.661 9.006 1.00 95.12 121 TYR A CA 1
ATOM 973 C C . TYR A 1 121 ? 2.656 -8.124 7.804 1.00 95.12 121 TYR A C 1
ATOM 975 O O . TYR A 1 121 ? 1.892 -9.079 7.929 1.00 95.12 121 TYR A O 1
ATOM 983 N N . LEU A 1 122 ? 2.875 -7.518 6.640 1.00 93.38 122 LEU A N 1
ATOM 984 C CA . LEU A 1 122 ? 2.312 -7.982 5.383 1.00 93.38 122 LEU A CA 1
ATOM 985 C C . LEU A 1 122 ? 2.706 -9.441 5.136 1.00 93.38 122 LEU A C 1
ATOM 987 O O . LEU A 1 122 ? 1.821 -10.276 5.011 1.00 93.38 122 LEU A O 1
ATOM 991 N N . ASP A 1 123 ? 3.994 -9.789 5.182 1.00 91.12 123 ASP A N 1
ATOM 992 C CA . ASP A 1 123 ? 4.455 -11.173 4.983 1.00 91.12 123 ASP A CA 1
ATOM 993 C C . ASP A 1 123 ? 3.788 -12.169 5.960 1.00 91.12 123 ASP A C 1
ATOM 995 O O . ASP A 1 123 ? 3.429 -13.287 5.572 1.00 91.12 123 ASP A O 1
ATOM 999 N N . MET A 1 124 ? 3.572 -11.769 7.220 1.00 91.25 124 MET A N 1
ATOM 1000 C CA . MET A 1 124 ? 2.842 -12.570 8.213 1.00 91.25 124 MET A CA 1
ATOM 1001 C C . M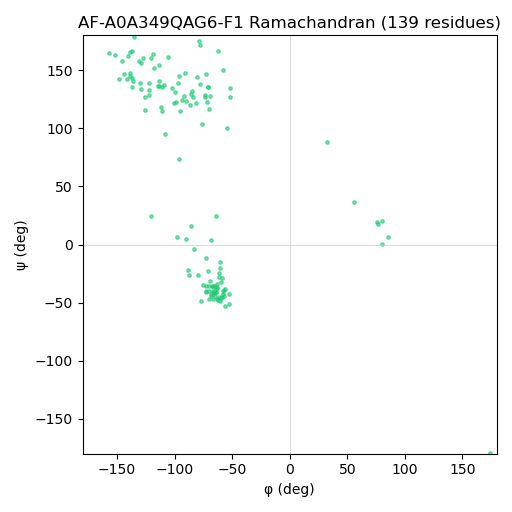ET A 1 124 ? 1.367 -12.761 7.839 1.00 91.25 124 MET A C 1
ATOM 1003 O O . MET A 1 124 ? 0.869 -13.885 7.933 1.00 91.25 124 MET A O 1
ATOM 1007 N N . LEU A 1 125 ? 0.687 -11.698 7.401 1.00 90.75 125 LEU A N 1
ATOM 1008 C CA . LEU A 1 125 ? -0.702 -11.749 6.935 1.00 90.75 125 LEU A CA 1
ATOM 1009 C C . LEU A 1 125 ? -0.832 -12.653 5.705 1.00 90.75 125 LEU A C 1
ATOM 1011 O O . LEU A 1 125 ? -1.660 -13.562 5.703 1.00 90.75 125 LEU A O 1
ATOM 1015 N N . LEU A 1 126 ? 0.043 -12.484 4.709 1.00 88.50 126 LEU A N 1
ATOM 1016 C CA . LEU A 1 126 ? 0.067 -13.322 3.505 1.00 88.50 126 LEU A CA 1
ATOM 1017 C C . LEU A 1 126 ? 0.268 -14.801 3.858 1.00 88.50 126 LEU A C 1
ATOM 1019 O O . LEU A 1 126 ? -0.412 -15.674 3.324 1.00 88.50 126 LEU A O 1
ATOM 1023 N N . THR A 1 127 ? 1.175 -15.088 4.796 1.00 88.44 127 THR A N 1
ATOM 1024 C CA . THR A 1 127 ? 1.440 -16.454 5.269 1.00 88.44 127 THR A CA 1
ATOM 1025 C C . THR A 1 127 ? 0.249 -17.048 6.025 1.00 88.44 127 THR A C 1
ATOM 1027 O O . THR A 1 127 ? 0.015 -18.253 5.942 1.00 88.44 127 THR A O 1
ATOM 1030 N N . ALA A 1 128 ? -0.493 -16.246 6.790 1.00 86.38 128 ALA A N 1
ATOM 1031 C CA . ALA A 1 128 ? -1.687 -16.708 7.494 1.00 86.38 128 ALA A CA 1
ATOM 1032 C C . ALA A 1 128 ? -2.833 -17.008 6.516 1.00 86.38 128 ALA A C 1
ATOM 1034 O O . ALA A 1 128 ? -3.410 -18.091 6.571 1.00 86.38 128 ALA A O 1
ATOM 1035 N N . LEU A 1 129 ? -3.094 -16.102 5.570 1.00 82.88 129 LEU A N 1
ATOM 1036 C CA . LEU A 1 129 ? -4.119 -16.273 4.535 1.00 82.88 129 LEU A CA 1
ATOM 1037 C C . LEU A 1 129 ? -3.862 -17.524 3.686 1.00 82.88 129 LEU A C 1
ATOM 1039 O O . LEU A 1 129 ? -4.753 -18.352 3.522 1.00 82.88 129 LEU A O 1
ATOM 1043 N N . ALA A 1 130 ? -2.611 -17.731 3.275 1.00 81.25 130 ALA A N 1
ATOM 1044 C CA . ALA A 1 130 ? -2.164 -18.937 2.584 1.00 81.25 130 ALA A CA 1
ATOM 1045 C C . ALA A 1 130 ? -2.504 -20.245 3.306 1.00 81.25 130 ALA A C 1
ATOM 1047 O O . ALA A 1 130 ? -2.860 -21.244 2.683 1.00 81.25 130 ALA A O 1
ATOM 1048 N N . LYS A 1 131 ? -2.322 -20.268 4.631 1.00 79.12 131 LYS A N 1
ATOM 1049 C CA . LYS A 1 131 ? -2.623 -21.449 5.444 1.00 79.12 131 LYS A CA 1
ATOM 1050 C C . LYS A 1 131 ? -4.123 -21.690 5.489 1.00 79.12 131 LYS A C 1
ATOM 1052 O O . LYS A 1 131 ? -4.538 -22.831 5.326 1.00 79.12 131 LYS A O 1
ATOM 1057 N N . ASN A 1 132 ? -4.909 -20.631 5.655 1.00 71.94 132 ASN A N 1
ATOM 1058 C CA . ASN A 1 132 ? -6.361 -20.722 5.760 1.00 71.94 132 ASN A CA 1
ATOM 1059 C C . ASN A 1 132 ? -6.999 -21.218 4.449 1.00 71.94 132 ASN A C 1
ATOM 1061 O O . ASN A 1 132 ? -7.887 -22.065 4.489 1.00 71.94 132 ASN A O 1
ATOM 1065 N N . GLU A 1 133 ? -6.519 -20.760 3.287 1.00 66.88 133 GLU A N 1
ATOM 1066 C CA . GLU A 1 133 ? -7.022 -21.206 1.975 1.00 66.88 133 GLU A CA 1
ATOM 1067 C C . GLU A 1 133 ? -6.657 -22.662 1.653 1.00 66.88 133 GLU A C 1
ATOM 1069 O O . GLU A 1 133 ? -7.435 -23.376 1.024 1.00 66.88 133 GLU A O 1
ATOM 1074 N N . ASN A 1 134 ? -5.510 -23.139 2.144 1.00 58.66 134 ASN A N 1
ATOM 1075 C CA . ASN A 1 134 ? -5.058 -24.520 1.964 1.00 58.66 134 ASN A CA 1
ATOM 1076 C C . ASN A 1 134 ? -5.621 -25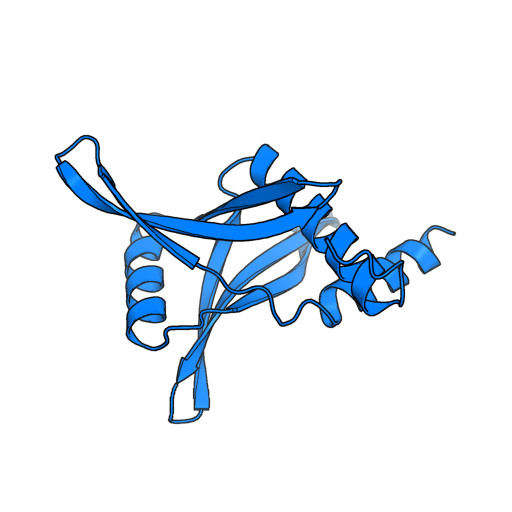.495 3.023 1.00 58.66 134 ASN A C 1
ATOM 1078 O O . ASN A 1 134 ? -5.101 -26.600 3.178 1.00 58.66 134 ASN A O 1
ATOM 1082 N N . GLY A 1 135 ? -6.672 -25.109 3.759 1.00 52.53 135 GLY A N 1
ATOM 1083 C CA . GLY A 1 135 ? -7.332 -25.967 4.753 1.00 52.53 135 GLY A CA 1
ATOM 1084 C C . GLY A 1 135 ? -6.615 -26.062 6.106 1.00 52.53 135 GLY A C 1
ATOM 1085 O O . GLY A 1 135 ? -6.845 -27.008 6.857 1.00 52.53 135 GLY A O 1
ATOM 1086 N N . GLY A 1 136 ? -5.746 -25.104 6.431 1.00 43.47 136 GLY A N 1
ATOM 1087 C CA . GLY A 1 136 ? -5.091 -24.996 7.731 1.00 43.47 136 GLY A CA 1
ATOM 1088 C C . GLY A 1 136 ? -6.042 -24.453 8.795 1.00 43.47 136 GLY A C 1
ATOM 1089 O O . GLY A 1 136 ? -6.310 -23.259 8.823 1.00 43.47 136 GLY A O 1
ATOM 1090 N N . ASP A 1 137 ? -6.528 -25.354 9.649 1.00 44.97 137 ASP A N 1
ATOM 1091 C CA . ASP A 1 137 ? -7.212 -25.135 10.929 1.00 44.97 137 ASP A CA 1
ATOM 1092 C C . ASP A 1 137 ? -8.076 -23.869 11.037 1.00 44.97 137 ASP A C 1
ATOM 1094 O O . ASP A 1 137 ? -7.677 -22.841 11.590 1.00 44.97 137 ASP A O 1
ATOM 1098 N N . VAL A 1 138 ? -9.339 -24.013 10.628 1.00 38.88 138 VAL A N 1
ATOM 1099 C CA . VAL A 1 138 ? -10.440 -23.180 11.118 1.00 38.88 138 VAL A CA 1
ATOM 1100 C C . VAL A 1 138 ? -10.451 -23.259 12.647 1.00 38.88 138 VAL A C 1
ATOM 1102 O O . VAL A 1 138 ? -10.953 -24.219 13.233 1.00 38.88 138 VAL A O 1
ATOM 1105 N N . LYS A 1 139 ? -9.909 -22.241 13.316 1.00 34.97 139 LYS A N 1
ATOM 1106 C CA . LYS A 1 139 ? -10.236 -21.964 14.713 1.00 34.97 139 LYS A CA 1
ATOM 1107 C C . LYS A 1 139 ? -11.083 -20.710 14.781 1.00 34.97 139 LYS A C 1
ATOM 1109 O O . LYS A 1 139 ? -10.590 -19.590 14.784 1.00 34.97 139 LYS A O 1
ATOM 1114 N N . ILE A 1 140 ? -12.380 -20.990 14.812 1.00 33.44 140 ILE A N 1
ATOM 1115 C CA . ILE A 1 140 ? -13.444 -20.133 15.313 1.00 33.44 140 ILE A CA 1
ATOM 1116 C C . ILE A 1 140 ? -13.052 -19.692 16.729 1.00 33.44 140 ILE A C 1
ATOM 1118 O O . ILE A 1 140 ? -12.749 -20.544 17.571 1.00 33.44 140 ILE A O 1
ATOM 1122 N N . ALA A 1 141 ? -13.067 -18.389 16.978 1.00 31.19 141 ALA A N 1
ATOM 1123 C CA . ALA A 1 141 ? -13.262 -17.812 18.300 1.00 31.19 141 ALA A CA 1
ATOM 1124 C C . ALA A 1 141 ? -14.135 -16.570 18.137 1.00 31.19 141 ALA A C 1
ATOM 1126 O O . ALA A 1 141 ? -13.768 -15.722 17.294 1.00 31.19 141 ALA A O 1
#

Foldseek 3Di:
DVVVVVVLLVVLLVVLFQFFKDWDWDQDPVRDIAIWIWTWDDFPHDIDIWTKDAPDDCRRVVVVVQCVQDVGWTKHKDWDWDQDPVRDTDIDIWIWGWDAHPVRDIDIGTMDTPDPVSVVRVVRVSVVSSCVVVPNDDDDD

Mean predicted aligned error: 8.13 Å

Sequence (141 aa):
MAQEKKQEMKAIKSTLNNLILERDSFKGKDGKDMFSYFIHGYALGREIKADFVASDQGGYEVLDLLFSLEKDVKVVMRDEVMTDEKGRDTHYTVYEARVQDDDGNVYSYKIKPARNSDKTYLDMLLTALAKNENGGDVKIA